Protein AF-A0A2E5KH38-F1 (afdb_monomer_lite)

Secondary structure (DSSP, 8-state):
---HHHHHHHHHHHHHHHHHHHHHHHHS----HHHHHHHHHHHHHHHHHHHHHHH--HHHHHHHHHHHHHHHHHHHHHHHHTT-HHHHHHHHHHHHHHHHHHHHHHHHH-

pLDDT: mean 92.2, std 5.85, range [62.22, 97.88]

Structure (mmCIF, N/CA/C/O backbone):
data_AF-A0A2E5KH38-F1
#
_entry.id   AF-A0A2E5KH38-F1
#
loop_
_atom_site.group_PDB
_atom_site.id
_atom_site.type_symbol
_atom_site.label_atom_id
_atom_site.label_alt_id
_atom_site.label_comp_id
_atom_site.label_asym_id
_atom_site.label_entity_id
_atom_site.label_seq_id
_atom_site.pdbx_PDB_ins_code
_atom_site.Cartn_x
_atom_site.Cartn_y
_atom_site.Cartn_z
_atom_site.occupancy
_atom_site.B_iso_or_equiv
_atom_site.auth_seq_id
_atom_site.auth_comp_id
_atom_site.auth_asym_id
_atom_site.auth_atom_id
_atom_site.pdbx_PDB_model_num
ATOM 1 N N . MET A 1 1 ? 8.935 -3.720 -19.711 1.00 63.47 1 MET A N 1
ATOM 2 C CA . MET A 1 1 ? 9.164 -2.363 -19.146 1.00 63.47 1 MET A CA 1
ATOM 3 C C . MET A 1 1 ? 7.981 -2.133 -18.240 1.00 63.47 1 MET A C 1
ATOM 5 O O . MET A 1 1 ? 6.876 -2.257 -18.744 1.00 63.47 1 MET A O 1
ATOM 9 N N . ILE A 1 2 ? 8.177 -1.855 -16.947 1.00 78.75 2 ILE A N 1
ATOM 10 C CA . ILE A 1 2 ? 7.033 -1.738 -16.032 1.00 78.75 2 ILE A CA 1
ATOM 11 C C . ILE A 1 2 ? 6.068 -0.686 -16.572 1.00 78.75 2 ILE A C 1
ATOM 13 O O . ILE A 1 2 ? 6.467 0.436 -16.867 1.00 78.75 2 ILE A O 1
ATOM 17 N N . SER A 1 3 ? 4.813 -1.094 -16.729 1.00 84.25 3 SER A N 1
ATOM 18 C CA . SER A 1 3 ? 3.757 -0.265 -17.294 1.00 84.25 3 SER A CA 1
ATOM 19 C C . SER A 1 3 ? 3.580 1.040 -16.512 1.00 84.25 3 SER A C 1
ATOM 21 O O . SER A 1 3 ? 3.443 1.021 -15.285 1.00 84.25 3 SER A O 1
ATOM 23 N N . ASP A 1 4 ? 3.504 2.168 -17.225 1.00 87.62 4 ASP A N 1
ATOM 24 C CA . ASP A 1 4 ? 3.278 3.501 -16.645 1.00 87.62 4 ASP A CA 1
ATOM 25 C C . ASP A 1 4 ? 2.016 3.541 -15.770 1.00 87.62 4 ASP A C 1
ATOM 27 O O . ASP A 1 4 ? 1.967 4.235 -14.754 1.00 87.62 4 ASP A O 1
ATOM 31 N N . TYR A 1 5 ? 1.005 2.732 -16.106 1.00 89.25 5 TYR A N 1
ATOM 32 C CA . TYR A 1 5 ? -0.218 2.601 -15.315 1.00 89.25 5 TYR A CA 1
ATOM 33 C C . TYR A 1 5 ? 0.0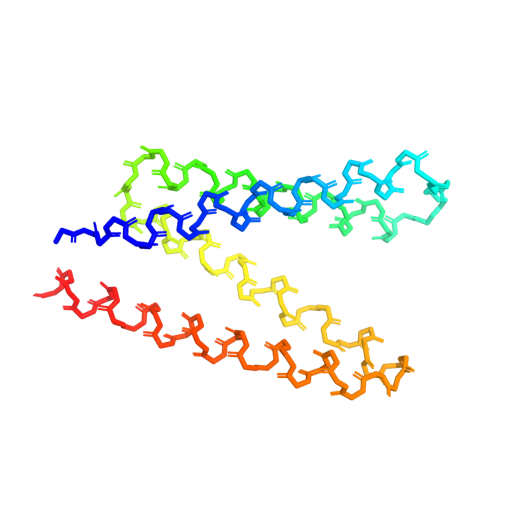43 2.055 -13.909 1.00 89.25 5 TYR A C 1
ATOM 35 O O . TYR A 1 5 ? -0.594 2.502 -12.955 1.00 89.25 5 TYR A O 1
ATOM 43 N N . VAL A 1 6 ? 0.989 1.122 -13.760 1.00 89.88 6 VAL A N 1
ATOM 44 C CA . VAL A 1 6 ? 1.376 0.572 -12.453 1.00 89.88 6 VAL A CA 1
ATOM 45 C C . VAL A 1 6 ? 2.080 1.645 -11.635 1.00 89.88 6 VAL A C 1
ATOM 47 O O . VAL A 1 6 ? 1.744 1.846 -10.472 1.00 89.88 6 VAL A O 1
ATOM 50 N N . ILE A 1 7 ? 2.995 2.391 -12.252 1.00 92.31 7 ILE A N 1
ATOM 51 C CA . ILE A 1 7 ? 3.715 3.487 -11.593 1.00 92.31 7 ILE A CA 1
ATOM 52 C C . ILE A 1 7 ? 2.736 4.556 -11.085 1.00 92.31 7 ILE A C 1
ATOM 54 O O . ILE A 1 7 ? 2.788 4.940 -9.913 1.00 92.31 7 ILE A O 1
ATOM 58 N N . ILE A 1 8 ? 1.802 4.987 -11.938 1.00 93.94 8 ILE A N 1
ATOM 59 C CA . ILE A 1 8 ? 0.769 5.970 -11.586 1.00 93.94 8 ILE A CA 1
ATOM 60 C C . ILE A 1 8 ? -0.133 5.436 -10.468 1.00 93.94 8 ILE A C 1
ATOM 62 O O . ILE A 1 8 ? -0.422 6.161 -9.514 1.00 93.94 8 ILE A O 1
ATOM 66 N N . TYR A 1 9 ? -0.549 4.170 -10.548 1.00 92.88 9 TYR A N 1
ATOM 67 C CA . TYR A 1 9 ? -1.359 3.534 -9.512 1.00 92.88 9 TYR A CA 1
ATOM 68 C C . TYR A 1 9 ? -0.660 3.564 -8.145 1.00 92.88 9 TYR A C 1
ATOM 70 O O . TYR A 1 9 ? -1.254 4.021 -7.167 1.00 92.88 9 TYR A O 1
ATOM 78 N N . LEU A 1 10 ? 0.610 3.153 -8.075 1.00 95.00 10 LEU A N 1
ATOM 79 C CA . LEU A 1 10 ? 1.379 3.130 -6.825 1.00 95.00 10 LEU A CA 1
ATOM 80 C C . LEU A 1 10 ? 1.516 4.537 -6.222 1.00 95.00 10 LEU A C 1
ATOM 82 O O . LEU A 1 10 ? 1.319 4.710 -5.016 1.00 95.00 10 LEU A O 1
ATOM 86 N N . ALA A 1 11 ? 1.774 5.550 -7.055 1.00 96.69 11 ALA A N 1
ATOM 87 C CA . ALA A 1 11 ? 1.841 6.941 -6.613 1.00 96.69 11 ALA A CA 1
ATOM 88 C C . ALA A 1 11 ? 0.503 7.424 -6.027 1.00 96.69 11 ALA A C 1
ATOM 90 O O . ALA A 1 11 ? 0.470 7.970 -4.921 1.00 96.69 11 ALA A O 1
ATOM 91 N N . ILE A 1 12 ? -0.609 7.186 -6.733 1.00 97.12 12 ILE A N 1
ATOM 92 C CA . ILE A 1 12 ? -1.950 7.604 -6.297 1.00 97.12 12 ILE A CA 1
ATOM 93 C C . ILE A 1 12 ? -2.330 6.930 -4.977 1.00 97.12 12 ILE A C 1
ATOM 95 O O . ILE A 1 12 ? -2.813 7.606 -4.064 1.00 97.12 12 ILE A O 1
ATOM 99 N N . VAL A 1 13 ? -2.100 5.621 -4.845 1.00 95.81 13 VAL A N 1
ATOM 100 C CA . VAL A 1 13 ? -2.416 4.886 -3.612 1.00 95.81 13 VAL A CA 1
ATOM 101 C C . VAL A 1 13 ? -1.573 5.399 -2.445 1.00 95.81 13 VAL A C 1
ATOM 103 O O . VAL A 1 13 ? -2.128 5.693 -1.386 1.00 95.81 13 VAL A O 1
ATOM 106 N N . GLY A 1 14 ? -0.264 5.596 -2.638 1.00 97.00 14 GLY A N 1
ATOM 107 C CA . GLY A 1 14 ? 0.608 6.146 -1.598 1.00 97.00 14 GLY A CA 1
ATOM 108 C C . GLY A 1 14 ? 0.161 7.535 -1.126 1.00 97.00 14 GLY A C 1
ATOM 109 O O . GLY A 1 14 ? -0.002 7.767 0.074 1.00 97.00 14 GLY A O 1
ATOM 110 N N . ILE A 1 15 ? -0.133 8.446 -2.059 1.00 97.88 15 ILE A N 1
ATOM 111 C CA . ILE A 1 15 ? -0.633 9.794 -1.734 1.00 97.88 15 ILE A CA 1
ATOM 112 C C . ILE A 1 15 ? -1.980 9.72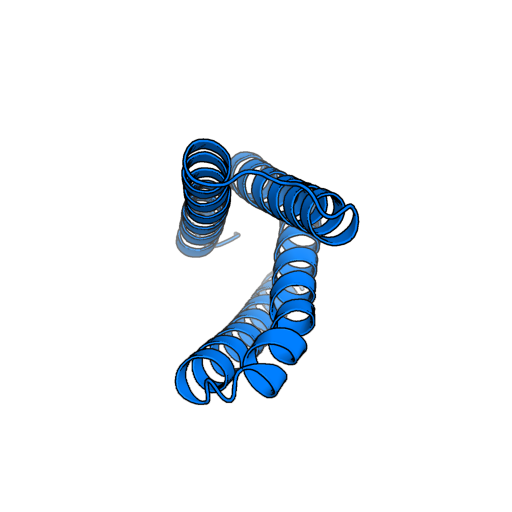3 -1.005 1.00 97.88 15 ILE A C 1
ATOM 114 O O . ILE A 1 15 ? -2.207 10.476 -0.055 1.00 97.88 15 ILE A O 1
ATOM 118 N N . SER A 1 16 ? -2.863 8.809 -1.412 1.00 96.62 16 SER A N 1
ATOM 119 C CA . SER A 1 16 ? -4.182 8.632 -0.797 1.00 96.62 16 SER A CA 1
ATOM 120 C C . SER A 1 16 ? -4.076 8.163 0.654 1.00 96.62 16 SER A C 1
ATOM 122 O O . SER A 1 16 ? -4.749 8.724 1.520 1.00 96.62 16 SER A O 1
ATOM 124 N N . ILE A 1 17 ? -3.197 7.196 0.947 1.00 95.94 17 ILE A N 1
ATOM 125 C CA . ILE A 1 17 ? -2.963 6.702 2.314 1.00 95.94 17 ILE A CA 1
ATOM 126 C C . ILE A 1 17 ? -2.397 7.815 3.203 1.00 95.94 17 ILE A C 1
ATOM 128 O O . ILE A 1 17 ? -2.900 8.040 4.306 1.00 95.94 17 ILE A O 1
ATOM 132 N N . ILE A 1 18 ? -1.394 8.559 2.722 1.00 96.94 18 ILE A N 1
ATOM 133 C CA . ILE A 1 18 ? -0.824 9.691 3.473 1.00 96.94 18 ILE A CA 1
ATOM 134 C C . ILE A 1 18 ? -1.900 10.740 3.749 1.00 96.94 18 ILE A C 1
ATOM 136 O O . ILE A 1 18 ? -2.063 11.177 4.888 1.00 96.94 18 ILE A O 1
ATOM 140 N N . SER A 1 19 ? -2.663 11.117 2.723 1.00 97.00 19 SER A N 1
ATOM 141 C CA . SER A 1 19 ? -3.716 12.130 2.836 1.00 97.00 19 SER A CA 1
ATOM 142 C C . SER A 1 19 ? -4.797 11.714 3.835 1.00 97.00 19 SER A C 1
ATOM 144 O O . SER A 1 19 ? -5.208 12.523 4.671 1.00 97.00 19 SER A O 1
ATOM 146 N N . TYR A 1 20 ? -5.212 10.443 3.798 1.00 94.56 20 TYR A N 1
ATOM 147 C CA . TYR A 1 20 ? -6.154 9.872 4.759 1.00 94.56 20 TYR A CA 1
ATOM 148 C C . TYR A 1 20 ? -5.636 10.004 6.193 1.00 94.56 20 TYR A C 1
ATOM 150 O O . TYR A 1 20 ? -6.343 10.528 7.058 1.00 94.56 20 TYR A O 1
ATOM 158 N N . TRP A 1 21 ? -4.395 9.585 6.448 1.00 94.62 21 TRP A N 1
ATOM 159 C CA . TRP A 1 21 ? -3.843 9.607 7.800 1.00 94.62 21 TRP A CA 1
ATOM 160 C C . TRP A 1 21 ? -3.573 11.012 8.318 1.00 94.62 21 TRP A C 1
ATOM 162 O O . TRP A 1 21 ? -3.888 11.281 9.475 1.00 94.62 21 TRP A O 1
ATOM 172 N N . ILE A 1 22 ? -3.078 11.928 7.481 1.00 94.06 22 ILE A N 1
ATOM 173 C CA . ILE A 1 22 ? -2.927 13.340 7.857 1.00 94.06 22 ILE A CA 1
ATOM 174 C C . ILE A 1 22 ? -4.277 13.896 8.320 1.00 94.06 22 ILE A C 1
ATOM 176 O O . ILE A 1 22 ? -4.382 14.445 9.416 1.00 94.06 22 ILE A O 1
ATOM 180 N N . PHE A 1 23 ? -5.334 13.699 7.531 1.00 95.19 23 PHE A N 1
ATOM 181 C CA . PHE A 1 23 ? -6.665 14.186 7.884 1.00 95.19 23 PHE A CA 1
ATOM 182 C C . PHE A 1 23 ? -7.227 13.517 9.144 1.00 95.19 23 PHE A C 1
ATOM 184 O O . PHE A 1 23 ? -7.846 14.178 9.981 1.00 95.19 23 PHE A O 1
ATOM 191 N N . PHE A 1 24 ? -6.992 12.214 9.303 1.00 92.88 24 PHE A N 1
ATOM 192 C CA . PHE A 1 24 ? -7.416 11.465 10.479 1.00 92.88 24 PHE A CA 1
ATOM 193 C C . PHE A 1 24 ? -6.735 11.971 11.757 1.00 92.88 24 PHE A C 1
ATOM 195 O O . PHE A 1 24 ? -7.422 12.188 12.756 1.00 92.88 24 PHE A O 1
ATOM 202 N N . ILE A 1 25 ? -5.417 12.196 11.718 1.00 93.50 25 ILE A N 1
ATOM 203 C CA . ILE A 1 25 ? -4.622 12.710 12.845 1.00 93.50 25 ILE A CA 1
ATOM 204 C C . ILE A 1 25 ? -5.083 14.119 13.230 1.00 93.50 25 ILE A C 1
ATOM 206 O O . ILE A 1 25 ? -5.225 14.415 14.412 1.00 93.50 25 ILE A O 1
ATOM 210 N N . LEU A 1 26 ? -5.363 14.982 12.247 1.00 92.62 26 LEU A N 1
ATOM 211 C CA . LEU A 1 26 ? -5.832 16.347 12.508 1.00 92.62 26 LEU A CA 1
ATOM 212 C C . LEU A 1 26 ? -7.204 16.386 13.197 1.00 92.62 26 LEU A C 1
ATOM 214 O O . LEU A 1 26 ? -7.493 17.325 13.936 1.00 92.62 26 LEU A O 1
ATOM 218 N N . LYS A 1 27 ? -8.057 15.383 12.957 1.00 92.56 27 LYS A N 1
ATOM 219 C CA . LYS A 1 27 ? -9.422 15.329 13.501 1.00 92.56 27 LYS A CA 1
ATOM 220 C C . LYS A 1 27 ? -9.559 14.561 14.810 1.00 92.56 27 LYS A C 1
ATOM 222 O O . LYS A 1 27 ? -10.517 14.806 15.540 1.00 92.56 27 LYS A O 1
ATOM 227 N N . ASN A 1 28 ? -8.662 13.622 15.100 1.00 90.00 28 ASN A N 1
ATOM 228 C CA . ASN A 1 28 ? -8.842 12.663 16.189 1.00 90.00 28 ASN A CA 1
ATOM 229 C C . ASN A 1 28 ? -7.678 12.701 17.184 1.00 90.00 28 ASN A C 1
ATOM 231 O O . ASN A 1 28 ? -6.514 12.776 16.799 1.00 90.00 28 ASN A O 1
ATOM 235 N N . LYS A 1 29 ? -7.983 12.560 18.480 1.00 85.25 29 LYS A N 1
ATOM 236 C CA . LYS A 1 29 ? -6.960 12.317 19.506 1.00 85.25 29 LYS A CA 1
ATOM 237 C C . LYS A 1 29 ? -6.539 10.848 19.475 1.00 85.25 29 LYS A C 1
ATOM 239 O O . LYS A 1 29 ? -7.375 9.950 19.557 1.00 85.25 29 LYS A O 1
ATOM 244 N N . ILE A 1 30 ? -5.238 10.602 19.326 1.00 87.44 30 ILE A N 1
ATOM 245 C CA . ILE A 1 30 ? -4.681 9.249 19.213 1.00 87.44 30 ILE A CA 1
ATOM 246 C C . ILE A 1 30 ? -4.149 8.797 20.574 1.00 87.44 30 ILE A C 1
ATOM 248 O O . ILE A 1 30 ? -2.969 8.973 20.904 1.00 87.44 30 ILE A O 1
ATOM 252 N N . ASP A 1 31 ? -5.032 8.161 21.339 1.00 83.56 31 ASP A N 1
ATOM 253 C CA . ASP A 1 31 ? -4.746 7.789 22.729 1.00 83.56 31 ASP A CA 1
ATOM 254 C C . ASP A 1 31 ? -4.280 6.331 22.883 1.00 83.56 31 ASP A C 1
ATOM 256 O O . ASP A 1 31 ? -3.594 5.989 23.843 1.00 83.56 31 ASP A O 1
ATOM 260 N N . LYS A 1 32 ? -4.588 5.457 21.915 1.00 89.50 32 LYS A N 1
ATOM 261 C CA . LYS A 1 32 ? -4.232 4.028 21.970 1.00 89.50 32 LYS A CA 1
ATOM 262 C C . LYS A 1 32 ? -2.901 3.742 21.269 1.00 89.50 32 LYS A C 1
ATOM 264 O O . LYS A 1 32 ? -2.721 4.112 20.110 1.00 89.50 32 LYS A O 1
ATOM 269 N N . TYR A 1 33 ? -2.013 2.994 21.931 1.00 87.25 33 TYR A N 1
ATOM 270 C CA . TYR A 1 33 ? -0.714 2.584 21.371 1.00 87.25 33 TYR A CA 1
ATOM 271 C C . TYR A 1 33 ? -0.860 1.788 20.066 1.00 87.25 33 TYR A C 1
ATOM 273 O O . TYR A 1 33 ? -0.208 2.111 19.080 1.00 87.25 33 TYR A O 1
ATOM 281 N N . TYR A 1 34 ? -1.798 0.836 20.031 1.00 85.75 34 TYR A N 1
ATOM 282 C CA . TYR A 1 34 ? -2.148 0.068 18.828 1.00 85.75 34 TYR A CA 1
ATOM 283 C C . TYR A 1 34 ? -2.474 0.960 17.619 1.00 85.75 34 TYR A C 1
ATOM 285 O O . TYR A 1 34 ? -2.070 0.680 16.496 1.00 85.75 34 TYR A O 1
ATOM 293 N N . MET A 1 35 ? -3.178 2.073 17.846 1.00 88.12 35 MET A N 1
ATOM 294 C CA . MET A 1 35 ? -3.536 2.990 16.767 1.00 88.12 35 MET A CA 1
ATOM 295 C C . MET A 1 35 ? -2.305 3.721 16.225 1.00 88.12 35 MET A C 1
ATOM 297 O O . MET A 1 35 ? -2.180 3.908 15.020 1.00 88.12 35 MET A O 1
ATOM 301 N N . ARG A 1 36 ? -1.365 4.096 17.101 1.00 90.06 36 ARG A N 1
ATOM 302 C CA . ARG A 1 36 ? -0.107 4.742 16.695 1.00 90.06 36 ARG A CA 1
ATOM 303 C C . ARG A 1 36 ? 0.745 3.810 15.845 1.00 90.06 36 ARG A C 1
ATOM 305 O O . ARG A 1 36 ? 1.238 4.231 14.804 1.00 90.06 36 ARG A O 1
ATOM 312 N N . THR A 1 37 ? 0.898 2.554 16.261 1.00 90.56 37 THR A N 1
ATOM 313 C CA . THR A 1 37 ? 1.691 1.575 15.506 1.00 90.56 37 THR A CA 1
ATOM 314 C C . THR A 1 37 ? 1.051 1.244 14.161 1.00 90.56 37 THR A C 1
ATOM 316 O O . THR A 1 37 ? 1.768 1.150 13.168 1.00 90.56 37 THR A O 1
ATOM 319 N N . HIS A 1 38 ? -0.281 1.154 14.098 1.00 91.06 38 HIS A N 1
ATOM 320 C CA . HIS A 1 38 ? -1.000 0.979 12.836 1.00 91.06 38 HIS A CA 1
ATOM 321 C C . HIS A 1 38 ? -0.772 2.159 11.877 1.00 91.06 38 HIS A C 1
ATOM 323 O O . HIS A 1 38 ? -0.383 1.941 10.734 1.00 91.06 38 HIS A O 1
ATOM 329 N N . ILE A 1 39 ? -0.899 3.402 12.358 1.00 92.62 39 ILE A N 1
ATOM 330 C CA . ILE A 1 39 ? -0.635 4.610 11.555 1.00 92.62 39 ILE A CA 1
ATOM 331 C C . ILE A 1 39 ? 0.799 4.618 11.015 1.00 92.62 39 ILE A C 1
ATOM 333 O O . ILE A 1 39 ? 1.015 4.914 9.844 1.00 92.62 39 ILE A O 1
ATOM 337 N N . ILE A 1 40 ? 1.784 4.278 11.851 1.00 93.69 40 ILE A N 1
ATOM 338 C CA . ILE A 1 40 ? 3.190 4.227 11.430 1.00 93.69 40 ILE A CA 1
ATOM 339 C C . ILE A 1 40 ? 3.387 3.184 10.322 1.00 93.69 40 ILE A C 1
ATOM 341 O O . ILE A 1 40 ? 4.026 3.486 9.318 1.00 93.69 40 ILE A O 1
ATOM 345 N N . ALA A 1 41 ? 2.823 1.982 10.472 1.00 93.94 41 ALA A N 1
ATOM 346 C CA . ALA A 1 41 ? 2.936 0.925 9.467 1.00 93.94 41 ALA A CA 1
ATOM 347 C C . ALA A 1 41 ? 2.317 1.333 8.117 1.00 93.94 41 ALA A C 1
ATOM 349 O O . ALA A 1 41 ? 2.908 1.105 7.059 1.00 93.94 41 ALA A O 1
ATOM 350 N N . GLU A 1 42 ? 1.158 1.986 8.149 1.00 95.38 42 GLU A N 1
ATOM 351 C CA . GLU A 1 42 ? 0.480 2.484 6.951 1.00 95.38 42 GLU A CA 1
ATOM 352 C C . GLU A 1 42 ? 1.257 3.628 6.280 1.00 95.38 42 GLU A C 1
ATOM 354 O O . GLU A 1 42 ? 1.395 3.652 5.058 1.00 95.38 42 GLU A O 1
ATOM 359 N N . LEU A 1 43 ? 1.843 4.544 7.059 1.00 96.50 43 LEU A N 1
ATOM 360 C CA . LEU A 1 43 ? 2.698 5.608 6.521 1.00 96.50 43 LEU A CA 1
ATOM 361 C C . LEU A 1 43 ? 3.981 5.052 5.891 1.00 96.50 43 LEU A C 1
ATOM 363 O O . LEU A 1 43 ? 4.370 5.509 4.818 1.00 96.50 43 LEU A O 1
ATOM 367 N N . ILE A 1 44 ? 4.614 4.046 6.505 1.00 96.44 44 ILE A N 1
ATOM 368 C CA . ILE A 1 44 ? 5.769 3.350 5.912 1.00 96.44 44 ILE A CA 1
ATOM 369 C C . ILE A 1 44 ? 5.367 2.697 4.585 1.00 96.44 44 ILE A C 1
ATOM 371 O O . ILE A 1 44 ? 6.074 2.846 3.589 1.00 96.44 44 ILE A O 1
ATOM 375 N N . THR A 1 45 ? 4.212 2.028 4.552 1.00 97.00 45 THR A N 1
ATOM 376 C CA . THR A 1 45 ? 3.667 1.416 3.331 1.00 97.00 45 THR A CA 1
ATOM 377 C C . THR A 1 45 ? 3.462 2.465 2.239 1.00 97.00 45 THR A C 1
ATOM 379 O O . THR A 1 45 ? 3.900 2.280 1.106 1.00 97.00 45 THR A O 1
ATOM 382 N N . ALA A 1 46 ? 2.878 3.611 2.582 1.00 97.44 46 ALA A N 1
ATOM 383 C CA . ALA A 1 46 ? 2.646 4.695 1.639 1.00 97.44 46 ALA A CA 1
ATOM 384 C C . ALA A 1 46 ? 3.939 5.324 1.098 1.00 97.44 46 ALA A C 1
ATOM 386 O O . ALA A 1 46 ? 4.043 5.600 -0.098 1.00 97.44 46 ALA A O 1
ATOM 387 N N . ILE A 1 47 ? 4.945 5.510 1.956 1.00 97.56 47 ILE A N 1
ATOM 388 C CA . ILE A 1 47 ? 6.267 5.998 1.548 1.00 97.56 47 ILE A CA 1
ATOM 389 C C . ILE A 1 47 ? 6.924 5.002 0.588 1.00 97.56 47 ILE A C 1
ATOM 391 O O . ILE A 1 47 ? 7.446 5.416 -0.446 1.00 97.56 47 ILE A O 1
ATOM 395 N N . LEU A 1 48 ? 6.862 3.699 0.882 1.00 97.50 48 LEU A N 1
ATOM 396 C CA . LEU A 1 48 ? 7.383 2.661 -0.010 1.00 97.50 48 LEU A CA 1
ATOM 397 C C . LEU A 1 48 ? 6.692 2.684 -1.376 1.00 97.50 48 LEU A C 1
ATOM 399 O O . LEU A 1 48 ? 7.377 2.613 -2.393 1.00 97.50 48 LEU A O 1
ATOM 403 N N . LE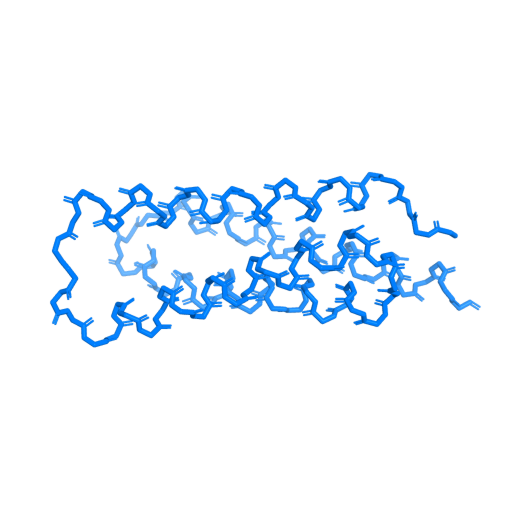U A 1 49 ? 5.368 2.853 -1.417 1.00 97.44 49 LEU A N 1
ATOM 404 C CA . LEU A 1 49 ? 4.615 2.984 -2.669 1.00 97.44 49 LEU A CA 1
ATOM 405 C C . LEU A 1 49 ? 5.091 4.187 -3.494 1.00 97.44 49 LEU A C 1
ATOM 407 O O . LEU A 1 49 ? 5.374 4.042 -4.685 1.00 97.44 49 LEU A O 1
ATOM 411 N N . ILE A 1 50 ? 5.287 5.347 -2.866 1.00 97.75 50 ILE A N 1
ATOM 412 C CA . ILE A 1 50 ? 5.783 6.546 -3.555 1.00 97.75 50 ILE A CA 1
ATOM 413 C C . ILE A 1 50 ? 7.223 6.348 -4.042 1.00 97.75 50 ILE A C 1
ATOM 415 O O . ILE A 1 50 ? 7.508 6.594 -5.214 1.00 97.75 50 ILE A O 1
ATOM 419 N N . ILE A 1 51 ? 8.127 5.844 -3.199 1.00 97.06 51 ILE A N 1
ATOM 420 C CA . ILE A 1 51 ? 9.517 5.566 -3.597 1.00 97.06 51 ILE A CA 1
ATOM 421 C C . ILE A 1 51 ? 9.559 4.554 -4.751 1.00 97.06 51 ILE A C 1
ATOM 423 O O . ILE A 1 51 ? 10.337 4.719 -5.695 1.00 97.06 51 ILE A O 1
ATOM 427 N N . SER A 1 52 ? 8.705 3.530 -4.715 1.00 96.12 52 SER A N 1
ATOM 428 C CA . SER A 1 52 ? 8.608 2.537 -5.786 1.00 96.12 52 SER A CA 1
ATOM 429 C C . SER A 1 52 ? 8.172 3.169 -7.113 1.00 96.12 52 SER A C 1
ATOM 431 O O . SER A 1 52 ? 8.793 2.899 -8.139 1.00 96.12 52 SER A O 1
ATOM 433 N N . SER A 1 53 ? 7.207 4.098 -7.081 1.00 95.44 53 SER A N 1
ATOM 434 C CA . SER A 1 53 ? 6.743 4.821 -8.272 1.00 95.44 53 SER A CA 1
ATOM 435 C C . SER A 1 53 ? 7.815 5.735 -8.876 1.00 95.44 53 SER A C 1
ATOM 437 O O . SER A 1 53 ? 7.950 5.798 -10.092 1.00 95.44 53 SER A O 1
ATOM 439 N N . ILE A 1 54 ? 8.625 6.400 -8.047 1.00 95.00 54 ILE A N 1
ATOM 440 C CA . ILE A 1 54 ? 9.689 7.298 -8.526 1.00 95.00 54 ILE A CA 1
ATOM 441 C C . ILE A 1 54 ? 10.872 6.496 -9.074 1.00 95.00 54 ILE A C 1
ATOM 443 O O . ILE A 1 54 ? 11.452 6.850 -10.096 1.00 95.00 54 ILE A O 1
ATOM 447 N N . SER A 1 55 ? 11.264 5.432 -8.370 1.00 94.06 55 SER A N 1
ATOM 448 C CA . SER A 1 55 ? 12.443 4.644 -8.736 1.00 94.06 55 SER A CA 1
ATOM 449 C C . SER A 1 55 ? 12.214 3.745 -9.949 1.00 94.06 55 SER A C 1
ATOM 451 O O . SER A 1 55 ? 13.175 3.445 -10.654 1.00 94.06 55 SER A O 1
ATOM 453 N N . GLY A 1 56 ? 10.983 3.260 -10.152 1.00 88.75 56 GLY A N 1
ATOM 454 C CA . GLY A 1 56 ? 10.656 2.284 -11.194 1.00 88.75 56 GLY A CA 1
ATOM 455 C C . GLY A 1 56 ? 11.379 0.940 -11.039 1.00 88.75 56 GLY A C 1
ATOM 456 O O . GLY A 1 56 ? 11.344 0.117 -11.951 1.00 88.75 56 GLY A O 1
ATOM 457 N N . ARG A 1 57 ? 12.064 0.704 -9.910 1.00 91.38 57 ARG A N 1
ATOM 458 C CA . ARG A 1 57 ? 12.823 -0.528 -9.674 1.00 91.38 57 ARG A CA 1
ATOM 459 C C . ARG A 1 57 ? 11.874 -1.658 -9.311 1.00 91.38 57 ARG A C 1
ATOM 461 O O . ARG A 1 57 ? 11.095 -1.540 -8.364 1.00 91.38 57 ARG A O 1
ATOM 468 N N . PHE A 1 58 ? 11.984 -2.759 -10.040 1.00 90.62 58 PHE A N 1
ATOM 469 C CA . PHE A 1 58 ? 11.104 -3.914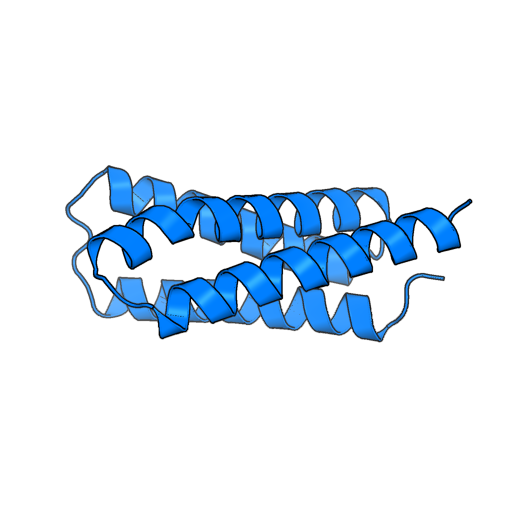 -9.915 1.00 90.62 58 PHE A CA 1
ATOM 470 C C . PHE A 1 58 ? 11.057 -4.478 -8.489 1.00 90.62 58 PHE A C 1
ATOM 472 O O . PHE A 1 58 ? 9.979 -4.723 -7.951 1.00 90.62 58 PHE A O 1
ATOM 479 N N . GLU A 1 59 ? 12.209 -4.607 -7.837 1.00 93.19 59 GLU A N 1
ATOM 480 C CA . GLU A 1 59 ? 12.325 -5.164 -6.489 1.00 93.19 59 GLU A CA 1
ATOM 481 C C . GLU A 1 59 ? 11.609 -4.285 -5.458 1.00 93.19 59 GLU A C 1
ATOM 483 O O . GLU A 1 59 ? 10.921 -4.783 -4.569 1.00 93.19 59 GLU A O 1
ATOM 488 N N . ILE A 1 60 ? 11.725 -2.962 -5.605 1.00 93.81 60 ILE A N 1
ATOM 489 C CA . ILE A 1 60 ? 11.077 -1.994 -4.713 1.00 93.81 60 ILE A CA 1
ATOM 490 C C . ILE A 1 60 ? 9.562 -2.004 -4.936 1.00 93.81 60 ILE A C 1
ATOM 492 O O . ILE A 1 60 ? 8.801 -1.926 -3.972 1.00 93.81 60 ILE A O 1
ATOM 496 N N . ILE A 1 61 ? 9.118 -2.148 -6.187 1.00 94.00 61 ILE A N 1
ATOM 497 C CA . ILE A 1 61 ? 7.699 -2.275 -6.538 1.00 94.00 61 ILE A CA 1
ATOM 498 C C . ILE A 1 61 ? 7.095 -3.541 -5.927 1.00 94.00 61 ILE A C 1
ATOM 500 O O . ILE A 1 61 ? 6.034 -3.461 -5.309 1.00 94.00 61 ILE A O 1
ATOM 504 N N . LEU A 1 62 ? 7.781 -4.683 -6.013 1.00 94.56 62 LEU A N 1
ATOM 505 C CA . LEU A 1 62 ? 7.320 -5.920 -5.379 1.00 94.56 62 LEU A CA 1
ATOM 506 C C . LEU A 1 62 ? 7.221 -5.787 -3.855 1.00 94.56 62 LEU A C 1
ATOM 508 O O . LEU A 1 62 ? 6.221 -6.208 -3.272 1.00 94.56 62 LEU A O 1
ATOM 512 N N . ILE A 1 63 ? 8.212 -5.163 -3.209 1.00 95.81 63 ILE A N 1
ATOM 513 C CA . ILE A 1 63 ? 8.170 -4.900 -1.763 1.00 95.81 63 ILE A CA 1
ATOM 514 C C . ILE A 1 63 ? 6.974 -4.003 -1.414 1.00 95.81 63 ILE A C 1
ATOM 516 O O . ILE A 1 63 ? 6.236 -4.300 -0.474 1.00 95.81 63 ILE A O 1
ATOM 520 N N . ALA A 1 64 ? 6.749 -2.929 -2.173 1.00 96.38 64 ALA A N 1
ATOM 521 C CA . ALA A 1 64 ? 5.664 -1.989 -1.912 1.00 96.38 64 ALA A CA 1
ATOM 522 C C . ALA A 1 64 ? 4.274 -2.624 -2.108 1.00 96.38 64 ALA A C 1
ATOM 524 O O . ALA A 1 64 ? 3.398 -2.455 -1.257 1.00 96.38 64 ALA A O 1
ATOM 525 N N . ILE A 1 65 ? 4.084 -3.412 -3.174 1.00 95.69 65 ILE A N 1
ATOM 526 C CA . ILE A 1 65 ? 2.843 -4.170 -3.405 1.00 95.69 65 ILE A CA 1
ATOM 527 C C . ILE A 1 65 ? 2.640 -5.219 -2.304 1.00 95.69 65 ILE A C 1
ATOM 529 O O . ILE A 1 65 ? 1.533 -5.345 -1.781 1.00 95.69 65 ILE A O 1
ATOM 533 N N . GLY A 1 66 ? 3.697 -5.924 -1.892 1.00 96.25 66 GLY A N 1
ATOM 534 C CA . GLY A 1 66 ? 3.636 -6.887 -0.790 1.00 96.25 66 GLY A CA 1
ATOM 535 C C . GLY A 1 66 ? 3.177 -6.249 0.524 1.00 96.25 66 GLY A C 1
ATOM 536 O O . GLY A 1 66 ? 2.292 -6.781 1.196 1.00 96.25 66 GLY A O 1
ATOM 537 N N . MET A 1 67 ? 3.705 -5.067 0.853 1.00 96.50 67 MET A N 1
ATOM 538 C CA . MET A 1 67 ? 3.269 -4.295 2.023 1.00 96.50 67 MET A CA 1
ATOM 539 C C . MET A 1 67 ? 1.806 -3.848 1.912 1.00 96.50 67 MET A C 1
ATOM 541 O O . MET A 1 67 ? 1.070 -3.924 2.894 1.00 96.50 67 MET A O 1
ATOM 545 N N . LEU A 1 68 ? 1.354 -3.446 0.720 1.00 95.69 68 LEU A N 1
ATOM 546 C CA . LEU A 1 68 ? -0.040 -3.065 0.480 1.00 95.69 68 LEU A CA 1
ATOM 547 C C . LEU A 1 68 ? -1.008 -4.254 0.622 1.00 95.69 68 LEU A C 1
ATOM 549 O O . LEU A 1 68 ? -2.098 -4.102 1.185 1.00 95.69 68 LEU A O 1
ATOM 553 N N . ILE A 1 69 ? -0.611 -5.445 0.160 1.00 96.06 69 ILE A N 1
ATOM 554 C CA . ILE A 1 69 ? -1.364 -6.691 0.372 1.00 96.06 69 ILE A CA 1
ATOM 555 C C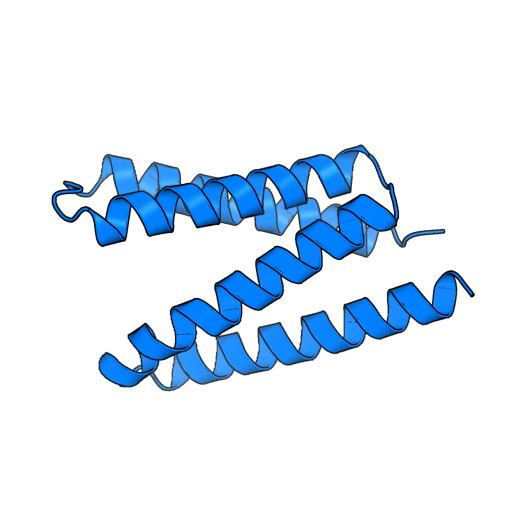 . ILE A 1 69 ? -1.442 -7.001 1.869 1.00 96.06 69 ILE A C 1
ATOM 557 O O . ILE A 1 69 ? -2.532 -7.246 2.388 1.00 96.06 69 ILE A O 1
ATOM 561 N N . TYR A 1 70 ? -0.308 -6.950 2.572 1.00 94.88 70 TYR A N 1
ATOM 562 C CA . TYR A 1 70 ? -0.256 -7.188 4.014 1.00 94.88 70 TYR A CA 1
ATOM 563 C C . TYR A 1 70 ? -1.176 -6.229 4.784 1.00 94.88 70 TYR A C 1
ATOM 565 O O . TYR A 1 70 ? -1.996 -6.682 5.583 1.00 94.88 70 TYR A O 1
ATOM 573 N N . ALA A 1 71 ? -1.099 -4.925 4.502 1.00 92.81 71 ALA A N 1
ATOM 574 C CA . ALA A 1 71 ? -1.951 -3.906 5.115 1.00 92.81 71 ALA A CA 1
ATOM 575 C C . ALA A 1 71 ? -3.443 -4.188 4.869 1.00 92.81 71 ALA A C 1
ATOM 577 O O . ALA A 1 71 ? -4.250 -4.182 5.804 1.00 92.81 71 ALA A O 1
ATOM 578 N N . SER A 1 72 ? -3.790 -4.534 3.625 1.00 92.69 72 SER A N 1
ATOM 579 C CA . SER A 1 72 ? -5.157 -4.889 3.235 1.00 92.69 72 SER A CA 1
ATOM 580 C C . SER A 1 72 ? -5.674 -6.094 4.020 1.00 92.69 72 SER A C 1
ATOM 582 O O . SER A 1 72 ? -6.767 -6.035 4.569 1.00 92.69 72 SER A O 1
ATOM 584 N N . ILE A 1 73 ? -4.893 -7.169 4.137 1.00 93.44 73 ILE A N 1
ATOM 585 C CA . ILE A 1 73 ? -5.296 -8.362 4.897 1.00 93.44 73 ILE A CA 1
ATOM 586 C C . ILE A 1 73 ? -5.437 -8.035 6.388 1.00 93.44 73 ILE A C 1
ATOM 588 O O . ILE A 1 73 ? -6.421 -8.425 7.018 1.00 93.44 73 ILE A O 1
ATOM 592 N N . ASN A 1 74 ? -4.483 -7.287 6.945 1.00 91.06 74 ASN A N 1
ATOM 593 C CA . ASN A 1 74 ? -4.442 -6.975 8.370 1.00 91.06 74 ASN A CA 1
ATOM 594 C C . ASN A 1 74 ? -5.665 -6.162 8.833 1.00 91.06 74 ASN A C 1
ATOM 596 O O . ASN A 1 74 ? -6.130 -6.336 9.959 1.00 91.06 74 ASN A O 1
ATOM 600 N N . ILE A 1 75 ? -6.233 -5.310 7.971 1.00 89.75 75 ILE A N 1
ATOM 601 C CA . ILE A 1 75 ? -7.406 -4.503 8.335 1.00 89.75 75 ILE A CA 1
ATOM 602 C C . ILE A 1 75 ? -8.747 -5.242 8.179 1.00 89.75 75 ILE A C 1
ATOM 604 O O . ILE A 1 75 ? -9.756 -4.776 8.709 1.00 89.75 75 ILE A O 1
ATOM 608 N N . ILE A 1 76 ? -8.787 -6.412 7.524 1.00 91.75 76 ILE A N 1
ATOM 609 C CA . ILE A 1 76 ? -10.031 -7.190 7.354 1.00 91.75 76 ILE A CA 1
ATOM 610 C C . ILE A 1 76 ? -10.660 -7.531 8.707 1.00 91.75 76 ILE A C 1
ATOM 612 O O . ILE A 1 76 ? -11.870 -7.375 8.860 1.00 91.75 76 ILE A O 1
ATOM 616 N N . GLY A 1 77 ? -9.856 -7.955 9.690 1.00 86.94 77 GLY A N 1
ATOM 617 C CA . GLY A 1 77 ? -10.352 -8.373 11.009 1.00 86.94 77 GLY A CA 1
ATOM 618 C C . GLY A 1 77 ? -11.199 -7.296 11.690 1.00 86.94 77 GLY A C 1
ATOM 619 O O . GLY A 1 77 ? -12.285 -7.582 12.182 1.00 86.94 77 GLY A O 1
ATOM 620 N N . LYS A 1 78 ? -10.775 -6.031 11.587 1.00 87.94 78 LYS A N 1
ATOM 621 C CA . LYS A 1 78 ? -11.543 -4.887 12.091 1.00 87.94 78 LYS A CA 1
ATOM 622 C C . LYS A 1 78 ? -12.940 -4.817 11.463 1.00 87.94 78 LYS A C 1
ATOM 624 O O . LYS A 1 78 ? -13.926 -4.662 12.175 1.00 87.94 78 LYS A O 1
ATOM 629 N N . TYR A 1 79 ? -13.041 -4.925 10.139 1.00 92.94 79 TYR A N 1
ATOM 630 C CA . TYR A 1 79 ? -14.332 -4.810 9.451 1.00 92.94 79 TYR A CA 1
ATOM 631 C C . TYR A 1 79 ? -15.226 -6.037 9.651 1.00 92.94 79 TYR A C 1
ATOM 633 O O . TYR A 1 79 ? -16.452 -5.917 9.601 1.00 92.94 79 TYR A O 1
ATOM 641 N N . VAL A 1 80 ? -14.630 -7.202 9.925 1.00 93.38 80 VAL A N 1
ATOM 642 C CA . VAL A 1 80 ? -15.357 -8.390 10.393 1.00 93.38 80 VAL A CA 1
ATOM 643 C C . VAL A 1 80 ? -16.018 -8.105 11.741 1.00 93.38 80 VAL A C 1
ATOM 645 O O . VAL A 1 80 ? -17.225 -8.328 11.871 1.00 93.38 80 VAL A O 1
ATOM 648 N N . ASP A 1 81 ? -15.275 -7.544 12.695 1.00 92.75 81 ASP A N 1
ATOM 649 C CA . ASP A 1 81 ? -15.796 -7.188 14.021 1.00 92.75 81 ASP A CA 1
ATOM 650 C C . ASP A 1 81 ? -16.889 -6.108 13.940 1.00 92.75 81 ASP A C 1
ATOM 652 O O . ASP A 1 81 ? -17.924 -6.204 14.604 1.00 92.75 81 ASP A O 1
ATOM 656 N N . GLU A 1 82 ? -16.711 -5.117 13.062 1.00 93.31 82 GLU A N 1
ATOM 657 C CA . GLU A 1 82 ? -17.688 -4.048 12.792 1.00 93.31 82 GLU A CA 1
ATOM 658 C C . GLU A 1 82 ? -18.901 -4.522 11.964 1.00 93.31 82 GLU A C 1
ATOM 660 O O . GLU A 1 82 ? -19.861 -3.771 11.778 1.00 93.31 82 GLU A O 1
ATOM 665 N N . ARG A 1 83 ? -18.896 -5.775 11.484 1.00 94.69 83 ARG A N 1
ATOM 666 C CA . ARG A 1 83 ? -19.906 -6.362 10.581 1.00 94.69 83 ARG A CA 1
ATOM 667 C C . ARG A 1 83 ? -20.103 -5.581 9.273 1.00 94.69 83 ARG A C 1
ATOM 669 O O . ARG A 1 83 ? -21.152 -5.712 8.631 1.00 94.69 83 ARG A O 1
ATOM 676 N N . ASP A 1 84 ? -19.099 -4.828 8.828 1.00 95.50 84 ASP A N 1
ATOM 677 C CA . ASP A 1 84 ? -19.143 -4.085 7.567 1.00 95.50 84 ASP A CA 1
ATOM 678 C C . ASP A 1 84 ? -18.799 -4.995 6.380 1.00 95.50 84 ASP A C 1
ATOM 680 O O . ASP A 1 84 ? -17.682 -5.040 5.859 1.00 95.50 84 ASP A O 1
ATOM 684 N N . ARG A 1 85 ? -19.812 -5.730 5.915 1.00 93.88 85 ARG A N 1
ATOM 685 C CA . ARG A 1 85 ? -19.680 -6.659 4.784 1.00 93.88 85 ARG A CA 1
ATOM 686 C C . ARG A 1 85 ? -19.249 -5.979 3.489 1.00 93.88 85 ARG A C 1
ATOM 688 O O . ARG A 1 85 ? -18.596 -6.624 2.673 1.00 93.88 85 ARG A O 1
ATOM 695 N N . LYS A 1 86 ? -19.613 -4.710 3.279 1.00 95.44 86 LYS A N 1
ATOM 696 C CA . LYS A 1 86 ? -19.264 -3.999 2.042 1.00 95.44 86 LYS A CA 1
ATOM 697 C C . LYS A 1 86 ? -17.762 -3.769 1.993 1.00 95.44 86 LYS A C 1
ATOM 699 O O . LYS A 1 86 ? -17.134 -4.098 0.989 1.00 95.44 86 LYS A O 1
ATOM 704 N N . MET A 1 87 ? -17.192 -3.278 3.090 1.00 92.88 87 MET A N 1
ATOM 705 C CA . MET A 1 87 ? -15.760 -3.021 3.159 1.00 92.88 87 MET A CA 1
ATOM 706 C C . MET A 1 87 ? -14.941 -4.313 3.086 1.00 92.88 87 MET A C 1
ATOM 708 O O . MET A 1 87 ? -13.948 -4.362 2.364 1.00 92.88 87 MET A O 1
ATOM 712 N N . ILE A 1 88 ? -15.402 -5.390 3.733 1.00 94.94 88 ILE A N 1
ATOM 713 C CA . ILE A 1 88 ? -14.764 -6.715 3.628 1.00 94.94 88 ILE A CA 1
ATOM 714 C C . ILE A 1 88 ? -14.665 -7.163 2.163 1.00 94.94 88 ILE A C 1
ATOM 716 O O . ILE A 1 88 ? -13.591 -7.561 1.715 1.00 94.94 88 ILE A O 1
ATOM 720 N N . VAL A 1 89 ? -15.760 -7.071 1.399 1.00 96.00 89 VAL A N 1
ATOM 721 C CA . VAL A 1 89 ? -15.769 -7.462 -0.022 1.00 96.00 89 VAL A CA 1
ATOM 722 C C . VAL A 1 89 ? -14.814 -6.595 -0.842 1.00 96.00 89 VAL A C 1
ATOM 724 O O . VAL A 1 89 ? -14.050 -7.134 -1.641 1.00 96.00 89 VAL A O 1
ATOM 727 N N . ILE A 1 90 ? -14.809 -5.276 -0.623 1.00 94.75 90 ILE A N 1
ATOM 728 C CA . ILE A 1 90 ? -13.895 -4.352 -1.313 1.00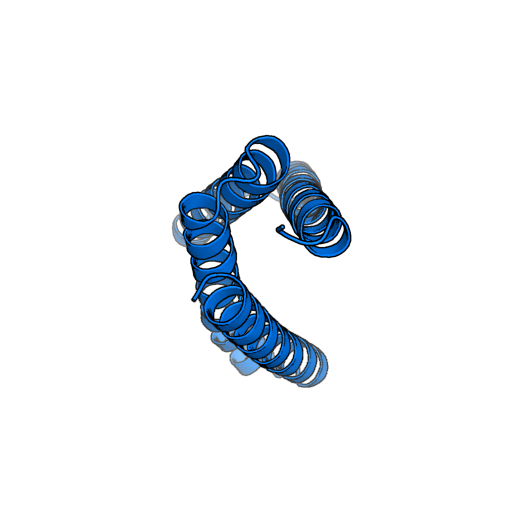 94.75 90 ILE A CA 1
ATOM 729 C C . ILE A 1 90 ? -12.436 -4.735 -1.049 1.00 94.75 90 ILE A C 1
ATOM 731 O O . ILE A 1 90 ? -11.639 -4.795 -1.984 1.00 94.75 90 ILE A O 1
ATOM 735 N N . ILE A 1 91 ? -12.087 -5.038 0.202 1.00 94.00 91 ILE A N 1
ATOM 736 C CA . ILE A 1 91 ? -10.720 -5.413 0.568 1.00 94.00 91 ILE A CA 1
ATOM 737 C C . ILE A 1 91 ? -10.325 -6.751 -0.066 1.00 94.00 91 ILE A C 1
ATOM 739 O O . ILE A 1 91 ? -9.229 -6.855 -0.612 1.00 94.00 91 ILE A O 1
ATOM 743 N N . ILE A 1 92 ? -11.204 -7.758 -0.043 1.00 94.94 92 ILE A N 1
ATOM 744 C CA . ILE A 1 92 ? -10.933 -9.057 -0.680 1.00 94.94 92 ILE A CA 1
ATOM 745 C C . ILE A 1 92 ? -10.683 -8.875 -2.179 1.00 94.94 92 ILE A C 1
ATOM 747 O O . ILE A 1 92 ? -9.701 -9.398 -2.704 1.00 94.94 92 ILE A O 1
ATOM 751 N N . LEU A 1 93 ? -11.530 -8.099 -2.863 1.00 95.19 93 LEU A N 1
ATOM 752 C CA . LEU A 1 93 ? -11.343 -7.796 -4.282 1.00 95.19 93 LEU A CA 1
ATOM 753 C C . LEU A 1 93 ? -10.018 -7.068 -4.533 1.00 95.19 93 LEU A C 1
ATOM 755 O O . LEU A 1 93 ? -9.304 -7.425 -5.467 1.00 95.19 93 LEU A O 1
ATOM 759 N N . ASN A 1 94 ? -9.658 -6.104 -3.681 1.00 93.00 94 ASN A N 1
ATOM 760 C CA . ASN A 1 94 ? -8.378 -5.403 -3.772 1.00 93.00 94 ASN A CA 1
ATOM 761 C C . ASN A 1 94 ? -7.190 -6.369 -3.640 1.00 93.00 94 ASN A C 1
ATOM 763 O O . ASN A 1 94 ? -6.282 -6.343 -4.464 1.00 93.00 94 ASN A O 1
ATOM 767 N N . VAL A 1 95 ? -7.214 -7.269 -2.653 1.00 95.12 95 VAL A N 1
ATOM 768 C CA . VAL A 1 95 ? -6.154 -8.272 -2.458 1.00 95.12 95 VAL A CA 1
ATOM 769 C C . VAL A 1 95 ? -6.036 -9.195 -3.673 1.00 95.12 95 VAL A C 1
ATOM 771 O O . VAL A 1 95 ? -4.929 -9.425 -4.153 1.00 95.12 95 VAL A O 1
ATOM 774 N N . VAL A 1 96 ? -7.156 -9.684 -4.214 1.00 95.88 96 VAL A N 1
ATOM 775 C CA . VAL A 1 96 ? -7.155 -10.535 -5.417 1.00 95.88 96 VAL A CA 1
ATOM 776 C C . VAL A 1 96 ? -6.559 -9.793 -6.616 1.00 95.88 96 VAL A C 1
ATOM 778 O O . VAL A 1 96 ? -5.704 -10.343 -7.310 1.00 95.88 96 VAL A O 1
ATOM 781 N N . LEU A 1 97 ? -6.953 -8.536 -6.837 1.00 93.62 97 LEU A N 1
ATOM 782 C CA . LEU A 1 97 ? -6.407 -7.705 -7.914 1.00 93.62 97 LEU A CA 1
ATOM 783 C C . LEU A 1 97 ? -4.899 -7.483 -7.759 1.00 93.62 97 LEU A C 1
ATOM 785 O O . LEU A 1 97 ? -4.163 -7.608 -8.736 1.00 93.62 97 LEU A O 1
ATOM 789 N N . LEU A 1 98 ? -4.423 -7.210 -6.542 1.00 94.19 98 LEU A N 1
ATOM 790 C CA . LEU A 1 98 ? -2.995 -7.032 -6.266 1.00 94.19 98 LEU A CA 1
ATOM 791 C C . LEU A 1 98 ? -2.194 -8.320 -6.494 1.00 94.19 98 LEU A C 1
ATOM 793 O O . LEU A 1 98 ? -1.079 -8.257 -7.012 1.00 94.19 98 LEU A O 1
ATOM 797 N N . ILE A 1 99 ? -2.754 -9.489 -6.173 1.00 94.81 99 ILE A N 1
ATOM 798 C CA . ILE A 1 99 ? -2.122 -10.786 -6.462 1.00 94.81 99 ILE A CA 1
ATOM 799 C C . ILE A 1 99 ? -2.011 -11.007 -7.976 1.00 94.81 99 ILE A C 1
ATOM 801 O O . ILE A 1 99 ? -0.941 -11.382 -8.457 1.00 94.81 99 ILE A O 1
ATOM 805 N N . ILE A 1 100 ? -3.080 -10.737 -8.734 1.00 93.06 100 ILE A N 1
ATOM 806 C CA . ILE A 1 100 ? -3.072 -10.843 -10.203 1.00 93.06 100 ILE A CA 1
ATOM 807 C C . ILE A 1 100 ? -2.027 -9.895 -10.799 1.00 93.06 100 ILE A C 1
ATOM 809 O O . ILE A 1 100 ? -1.227 -10.313 -11.635 1.00 93.06 100 ILE A O 1
ATOM 813 N N . LEU A 1 101 ? -1.986 -8.645 -10.330 1.00 90.06 101 LEU A N 1
ATOM 814 C CA . LEU A 1 101 ? -0.999 -7.657 -10.759 1.00 90.06 101 LEU A CA 1
ATOM 815 C C . LEU A 1 101 ? 0.433 -8.125 -10.472 1.00 90.06 101 LEU A C 1
ATOM 817 O O . LEU A 1 101 ? 1.300 -8.029 -11.336 1.00 90.06 101 LEU A O 1
ATOM 821 N N . THR A 1 102 ? 0.676 -8.660 -9.276 1.00 92.50 102 THR A N 1
ATOM 822 C CA . THR A 1 102 ? 1.995 -9.179 -8.886 1.00 92.50 102 THR A CA 1
ATOM 823 C C . THR A 1 102 ? 2.419 -10.333 -9.792 1.00 92.50 102 THR A C 1
ATOM 825 O O . THR A 1 102 ? 3.564 -10.380 -10.234 1.00 92.50 102 THR A O 1
ATOM 828 N N . ASN A 1 103 ? 1.499 -11.251 -10.107 1.00 91.50 103 ASN A N 1
ATOM 829 C CA . ASN A 1 103 ? 1.779 -12.368 -11.005 1.00 91.50 103 ASN A CA 1
ATOM 830 C C . ASN A 1 103 ? 2.101 -11.886 -12.427 1.00 91.50 103 ASN A C 1
ATOM 832 O O . ASN A 1 103 ? 3.099 -12.314 -12.998 1.00 91.50 103 ASN A O 1
ATOM 836 N N . TYR A 1 104 ? 1.315 -10.943 -12.953 1.00 89.19 104 TYR A N 1
ATOM 837 C CA . TYR A 1 104 ? 1.570 -10.326 -14.254 1.00 89.19 104 TYR A CA 1
ATOM 838 C C . TYR A 1 104 ? 2.968 -9.688 -14.317 1.00 89.19 104 TYR A C 1
ATOM 840 O O . TYR A 1 104 ? 3.726 -9.950 -15.248 1.00 89.19 104 TYR A O 1
ATOM 848 N N . LEU A 1 105 ? 3.342 -8.920 -13.288 1.00 88.69 105 LEU A N 1
ATOM 849 C CA . LEU A 1 105 ? 4.660 -8.289 -13.189 1.00 88.69 105 LEU A CA 1
ATOM 850 C C . LEU A 1 105 ? 5.806 -9.314 -13.137 1.00 88.69 105 LEU A C 1
ATOM 852 O O . LEU A 1 105 ? 6.851 -9.086 -13.736 1.00 88.69 105 LEU A O 1
ATOM 856 N N . LEU A 1 106 ? 5.623 -10.442 -12.444 1.00 89.19 106 LEU A N 1
ATOM 857 C CA . LEU A 1 106 ? 6.621 -11.517 -12.380 1.00 89.19 106 LEU A CA 1
ATOM 858 C C . LEU A 1 106 ? 6.788 -12.254 -13.714 1.00 89.19 106 LEU A C 1
ATOM 860 O O . LEU A 1 106 ? 7.891 -12.695 -14.026 1.00 89.19 106 LEU A O 1
ATOM 864 N N . VAL A 1 107 ? 5.713 -12.406 -14.490 1.00 86.94 107 VAL A N 1
ATOM 865 C CA . VAL A 1 107 ? 5.772 -13.030 -15.819 1.00 86.94 107 VAL A CA 1
ATOM 866 C C . VAL A 1 107 ? 6.437 -12.101 -16.833 1.00 86.94 107 VAL A C 1
ATOM 868 O O . VAL A 1 107 ? 7.212 -12.581 -17.643 1.00 86.94 107 VAL A O 1
ATOM 871 N N . GLU A 1 108 ? 6.192 -10.787 -16.781 1.00 77.12 108 GLU A N 1
ATOM 872 C CA . GLU A 1 108 ? 6.779 -9.830 -17.739 1.00 77.12 108 GLU A CA 1
ATOM 873 C C . GLU A 1 108 ? 8.310 -9.692 -17.615 1.00 77.12 108 GLU A C 1
ATOM 875 O O . GLU A 1 108 ? 8.976 -9.249 -18.550 1.00 77.12 108 GLU A O 1
ATOM 880 N N . VAL A 1 109 ? 8.872 -10.023 -16.450 1.00 72.12 109 VAL A N 1
ATOM 881 C CA . VAL A 1 109 ? 10.310 -9.880 -16.161 1.00 72.12 109 VAL A CA 1
ATOM 882 C C . VAL A 1 109 ? 11.111 -11.162 -16.445 1.00 72.12 109 VAL A C 1
ATOM 884 O O . VAL A 1 109 ? 12.335 -11.078 -16.555 1.00 72.12 109 VAL A O 1
ATOM 887 N N . ASN A 1 110 ? 10.450 -12.318 -16.591 1.00 62.22 110 ASN A N 1
ATOM 888 C CA . ASN A 1 110 ? 11.076 -13.600 -16.960 1.00 62.22 110 ASN A CA 1
ATOM 889 C C . ASN A 1 110 ? 11.053 -13.830 -18.475 1.00 62.22 110 ASN A C 1
ATOM 891 O O . ASN A 1 110 ? 12.042 -14.406 -18.981 1.00 62.22 110 ASN A O 1
#

Sequence (110 aa):
MISDYVIIYLAIVGISIISYWIFFILKNKIDKYYMRTHIIAELITAILLIISSISGRFEIILIAIGMLIYASINIIGKYVDERDRKMIVIIILNVVLLIILTNYLLVEVN

Radius of gyration: 14.9 Å; chains: 1; bounding box: 33×30×42 Å

Foldseek 3Di:
DPDLVLLVVLLVQLVVLVVVLVVVVVVDDDDDPVVVVLNVLSNVLSVLSNVCSVVVDLVSSLVSLVSVLVNLVVCLVVCVVVVVPVSNVVSVVVNVVSVVVSVVSVVVVD